Protein AF-A0A7S4UUW6-F1 (afdb_monomer_lite)

pLDDT: mean 86.46, std 12.77, range [42.06, 97.75]

Foldseek 3Di:
DVCVVVCVLAPVVCVPAQWFQALVRDIDGALFLPHLHQDDDLDPVVSVVRNCCQQAPDWTRGNPDPDDGTDHNLVSDDFDDCVNVVPQDPVCRVCVSVSSSVVNSVVRSVRVVVCCVPPSPPSRVVSNVCSCVPPPVD

Structure (mmCIF, N/CA/C/O backbone):
data_AF-A0A7S4UUW6-F1
#
_entry.id   AF-A0A7S4UUW6-F1
#
loop_
_atom_site.group_PDB
_atom_site.id
_atom_site.type_symbol
_atom_site.label_atom_id
_atom_site.label_alt_id
_atom_site.label_comp_id
_atom_site.label_asym_id
_atom_site.label_entity_id
_atom_site.label_seq_id
_atom_site.pdbx_PDB_ins_code
_atom_site.Cartn_x
_atom_site.Cartn_y
_atom_site.Cartn_z
_atom_site.occupancy
_atom_site.B_iso_or_equiv
_atom_site.auth_seq_id
_atom_site.auth_comp_id
_atom_site.auth_asym_id
_atom_site.auth_atom_id
_atom_site.pdbx_PDB_model_num
ATOM 1 N N . ASP A 1 1 ? -21.770 -14.708 -4.777 1.00 43.50 1 ASP A N 1
ATOM 2 C CA . ASP A 1 1 ? -21.166 -14.861 -3.446 1.00 43.50 1 ASP A CA 1
ATOM 3 C C . ASP A 1 1 ? -21.540 -13.622 -2.623 1.00 43.50 1 ASP A C 1
ATOM 5 O O . ASP A 1 1 ? -21.525 -12.526 -3.173 1.00 43.50 1 ASP A O 1
ATOM 9 N N . ARG A 1 2 ? -21.964 -13.771 -1.356 1.00 43.28 2 ARG A N 1
ATOM 10 C CA . ARG A 1 2 ? -22.097 -12.628 -0.415 1.00 43.28 2 ARG A CA 1
ATOM 11 C C . ARG A 1 2 ? -20.719 -12.034 -0.063 1.00 43.28 2 ARG A C 1
ATOM 13 O O . ARG A 1 2 ? -20.645 -11.069 0.690 1.00 43.28 2 ARG A O 1
ATOM 20 N N . SER A 1 3 ? -19.680 -12.601 -0.675 1.00 45.22 3 SER A N 1
ATOM 21 C CA . SER A 1 3 ? -18.267 -12.271 -0.798 1.00 45.22 3 SER A CA 1
ATOM 22 C C . SER A 1 3 ? -17.844 -10.863 -0.493 1.00 45.22 3 SER A C 1
ATOM 24 O O . SER A 1 3 ? -16.739 -10.749 -0.011 1.00 45.22 3 SER A O 1
ATOM 26 N N . ILE A 1 4 ? -18.623 -9.804 -0.749 1.00 42.06 4 ILE A N 1
ATOM 27 C CA . ILE A 1 4 ? -18.209 -8.385 -0.712 1.00 42.06 4 ILE A CA 1
ATOM 28 C C . ILE A 1 4 ? -18.081 -7.740 0.698 1.00 42.06 4 ILE A C 1
ATOM 30 O O . ILE A 1 4 ? -18.047 -6.521 0.871 1.00 42.06 4 ILE A O 1
ATOM 34 N N . ALA A 1 5 ? -17.726 -8.538 1.704 1.00 46.72 5 ALA A N 1
ATOM 35 C CA . ALA A 1 5 ? -16.541 -8.132 2.477 1.00 46.72 5 ALA A CA 1
ATOM 36 C C . ALA A 1 5 ? -15.325 -7.867 1.533 1.00 46.72 5 ALA A C 1
ATOM 38 O O . ALA A 1 5 ? -14.526 -6.968 1.773 1.00 46.72 5 ALA A O 1
ATOM 39 N N . ALA A 1 6 ? -15.288 -8.534 0.375 1.00 49.59 6 ALA A N 1
ATOM 40 C CA . ALA A 1 6 ? -14.426 -8.466 -0.815 1.00 49.59 6 ALA A CA 1
ATOM 41 C C . ALA A 1 6 ? -14.304 -7.122 -1.555 1.00 49.59 6 ALA A C 1
ATOM 43 O O . ALA A 1 6 ? -13.730 -7.078 -2.638 1.00 49.59 6 ALA A O 1
ATOM 44 N N . LYS A 1 7 ? -14.755 -6.002 -0.984 1.00 50.53 7 LYS A N 1
ATOM 45 C CA . LYS A 1 7 ? -14.176 -4.685 -1.328 1.00 50.53 7 LYS A CA 1
ATOM 46 C C . LYS A 1 7 ? -13.712 -3.888 -0.104 1.00 50.53 7 LYS A C 1
ATOM 48 O O . LYS A 1 7 ? -13.050 -2.879 -0.255 1.00 50.53 7 LYS A O 1
ATOM 53 N N . ARG A 1 8 ? -14.004 -4.305 1.126 1.00 60.69 8 ARG A N 1
ATOM 54 C CA . ARG A 1 8 ? -13.907 -3.425 2.304 1.00 60.69 8 ARG A CA 1
ATOM 55 C C . ARG A 1 8 ? -12.538 -3.421 2.963 1.00 60.69 8 ARG A C 1
ATOM 57 O O . ARG A 1 8 ? -12.070 -2.347 3.325 1.00 60.69 8 ARG A O 1
ATOM 64 N N . PHE A 1 9 ? -11.901 -4.585 3.059 1.00 60.75 9 PHE A N 1
ATOM 65 C CA . PHE A 1 9 ? -10.561 -4.699 3.631 1.00 60.75 9 PHE A CA 1
ATOM 66 C C . PHE A 1 9 ? -9.511 -3.961 2.782 1.00 60.75 9 PHE A C 1
ATOM 68 O O . PHE A 1 9 ? -8.842 -3.082 3.322 1.00 60.75 9 PHE A O 1
ATOM 75 N N . PRO A 1 10 ? -9.414 -4.208 1.458 1.00 57.72 10 PRO A N 1
ATOM 76 C CA . PRO A 1 10 ? -8.462 -3.483 0.626 1.00 57.72 10 PRO A CA 1
ATOM 77 C C . PRO A 1 10 ? -8.990 -2.147 0.075 1.00 57.72 10 PRO A C 1
ATOM 79 O O . PRO A 1 10 ? -8.287 -1.152 0.171 1.00 57.72 10 PRO A O 1
ATOM 82 N N . SER A 1 11 ? -10.205 -2.043 -0.486 1.00 61.28 11 SER A N 1
ATOM 83 C CA . SER A 1 11 ? -10.533 -0.888 -1.356 1.00 61.28 11 SER A CA 1
ATOM 84 C C . SER A 1 11 ? -10.760 0.435 -0.618 1.00 61.28 11 SER A C 1
ATOM 86 O O . SER A 1 11 ? -10.491 1.498 -1.169 1.00 61.28 11 SER A O 1
ATOM 88 N N . MET A 1 12 ? -11.298 0.411 0.604 1.00 59.38 12 MET A N 1
ATOM 89 C CA . MET A 1 12 ? -11.487 1.639 1.393 1.00 59.38 12 MET A CA 1
ATOM 90 C C . MET A 1 12 ? -10.191 2.091 2.063 1.00 59.38 12 MET A C 1
ATOM 92 O O . MET A 1 12 ? -10.033 3.275 2.340 1.00 59.38 12 MET A O 1
ATOM 96 N N . ARG A 1 13 ? -9.272 1.160 2.326 1.00 64.88 13 ARG A N 1
ATOM 97 C CA . ARG A 1 13 ? -7.999 1.438 2.999 1.00 64.88 13 ARG A CA 1
ATOM 98 C C . ARG A 1 13 ? -6.858 1.716 2.035 1.00 64.88 13 ARG A C 1
ATOM 100 O O . ARG A 1 13 ? -5.953 2.469 2.384 1.00 64.88 13 ARG A O 1
ATOM 107 N N . ASP A 1 14 ? -6.982 1.240 0.801 1.00 62.25 14 ASP A N 1
ATOM 108 C CA . ASP A 1 14 ? -6.246 1.753 -0.347 1.00 62.25 14 ASP A CA 1
ATOM 109 C C . ASP A 1 14 ? -6.421 3.273 -0.448 1.00 62.25 14 ASP A C 1
ATOM 111 O O . ASP A 1 14 ? -5.439 3.997 -0.400 1.00 62.25 14 ASP A O 1
ATOM 115 N N . ARG A 1 15 ? -7.654 3.797 -0.391 1.00 67.69 15 ARG A N 1
ATOM 116 C CA . ARG A 1 15 ? -7.891 5.256 -0.407 1.00 67.69 15 ARG A CA 1
ATOM 117 C C . ARG A 1 15 ? -7.196 6.037 0.712 1.00 67.69 15 ARG A C 1
ATOM 119 O O . ARG A 1 15 ? -6.943 7.218 0.528 1.00 67.69 15 ARG A O 1
ATOM 126 N N . ILE A 1 16 ? -6.932 5.405 1.855 1.00 71.50 16 ILE A N 1
ATOM 127 C CA . ILE A 1 16 ? -6.305 6.063 3.010 1.00 71.50 16 ILE A CA 1
ATOM 128 C C . ILE A 1 16 ? -4.785 6.019 2.904 1.00 71.50 16 ILE A C 1
ATOM 130 O O . ILE A 1 16 ? -4.120 6.987 3.238 1.00 71.50 16 ILE A O 1
ATOM 134 N N . THR A 1 17 ? -4.230 4.894 2.459 1.00 80.56 17 THR A N 1
ATOM 135 C CA . THR A 1 17 ? -2.781 4.654 2.508 1.00 80.56 17 THR A CA 1
ATOM 136 C C . THR A 1 17 ? -2.092 4.816 1.157 1.00 80.56 17 THR A C 1
ATOM 138 O O . THR A 1 17 ? -0.873 4.927 1.116 1.00 80.56 17 THR A O 1
ATOM 141 N N . ASN A 1 18 ? -2.831 4.862 0.043 1.00 86.44 18 ASN A N 1
ATOM 142 C CA . ASN A 1 18 ? -2.256 4.983 -1.297 1.00 86.44 18 ASN A CA 1
ATOM 143 C C . ASN A 1 18 ? -1.503 6.306 -1.488 1.00 86.44 18 ASN A C 1
ATOM 145 O O . ASN A 1 18 ? -0.387 6.292 -2.003 1.00 86.44 18 ASN A O 1
ATOM 149 N N . ALA A 1 19 ? -2.092 7.414 -1.031 1.00 90.06 19 ALA A N 1
ATOM 150 C CA . ALA A 1 19 ? -1.472 8.733 -0.976 1.00 90.06 19 ALA A CA 1
ATOM 151 C C . ALA A 1 19 ? -1.995 9.487 0.255 1.00 90.06 19 ALA A C 1
ATOM 153 O O . ALA A 1 19 ? -3.195 9.727 0.376 1.00 90.06 19 ALA A O 1
ATOM 154 N N . ILE A 1 20 ? -1.091 9.828 1.171 1.00 91.75 20 ILE A N 1
ATOM 155 C CA . ILE A 1 20 ? -1.382 10.537 2.417 1.00 91.75 20 ILE A CA 1
ATOM 156 C C . ILE A 1 20 ? -0.882 11.971 2.269 1.00 91.75 20 ILE A C 1
ATOM 158 O O . ILE A 1 20 ? 0.323 12.189 2.138 1.00 91.75 20 ILE A O 1
ATOM 162 N N . ASN A 1 21 ? -1.797 12.938 2.313 1.00 92.12 21 ASN A N 1
ATOM 163 C CA . ASN A 1 21 ? -1.451 14.358 2.294 1.00 92.12 21 ASN A CA 1
ATOM 164 C C . ASN A 1 21 ? -0.896 14.778 3.659 1.00 92.12 21 ASN A C 1
ATOM 166 O O . ASN A 1 21 ? -1.513 14.518 4.699 1.00 92.12 21 ASN A O 1
ATOM 170 N N . LEU A 1 22 ? 0.260 15.431 3.653 1.00 92.94 22 LEU A N 1
ATOM 171 C CA . LEU A 1 22 ? 0.949 15.893 4.851 1.00 92.94 22 LEU A CA 1
ATOM 172 C C . LEU A 1 22 ? 0.715 17.386 5.099 1.00 92.94 22 LEU A C 1
ATOM 174 O O . LEU A 1 22 ? 0.373 18.143 4.189 1.00 92.94 22 LEU A O 1
ATOM 178 N N . LYS A 1 23 ? 0.925 17.820 6.345 1.00 92.31 23 LYS A N 1
ATOM 179 C CA . LYS A 1 23 ? 0.793 19.230 6.756 1.00 92.31 23 LYS A CA 1
ATOM 180 C C . LYS A 1 23 ? 1.745 20.178 6.028 1.00 92.31 23 LYS A C 1
ATOM 182 O O . LYS A 1 23 ? 1.422 21.351 5.875 1.00 92.31 23 LYS A O 1
ATOM 187 N N . ASP A 1 24 ? 2.888 19.679 5.567 1.00 90.75 24 ASP A N 1
ATOM 188 C CA . ASP A 1 24 ? 3.872 20.447 4.796 1.00 90.75 24 ASP A CA 1
ATOM 189 C C . ASP A 1 24 ? 3.479 20.641 3.316 1.00 90.75 24 ASP A C 1
ATOM 191 O O . ASP A 1 24 ? 4.231 21.240 2.550 1.00 90.75 24 ASP A O 1
ATOM 195 N N . GLY A 1 25 ? 2.304 20.147 2.907 1.00 87.56 25 GLY A N 1
ATOM 196 C CA . GLY A 1 25 ? 1.810 20.216 1.533 1.00 87.56 25 GLY A CA 1
ATOM 197 C C . GLY A 1 25 ? 2.355 19.115 0.620 1.00 87.56 25 GLY A C 1
ATOM 198 O O . GLY A 1 25 ? 1.917 19.013 -0.527 1.00 87.56 25 GLY A O 1
ATOM 199 N N . SER A 1 26 ? 3.267 18.269 1.106 1.00 90.44 26 SER A N 1
ATOM 200 C CA . SER A 1 26 ? 3.736 17.094 0.376 1.00 90.44 26 SER A CA 1
ATOM 201 C C . SER A 1 26 ? 2.770 15.913 0.517 1.00 90.44 26 SER A C 1
ATOM 203 O O . SER A 1 26 ? 1.818 15.925 1.301 1.00 90.44 26 SER A O 1
ATOM 205 N N . SER A 1 27 ? 2.998 14.865 -0.274 1.00 91.06 27 SER A N 1
ATOM 206 C CA . SER A 1 27 ? 2.255 13.609 -0.184 1.00 91.06 27 SER A CA 1
ATOM 207 C C . SER A 1 27 ? 3.199 12.442 0.048 1.00 91.06 27 SER A C 1
ATOM 209 O O . SER A 1 27 ? 4.270 12.356 -0.551 1.00 91.06 27 SER A O 1
ATOM 211 N N . ARG A 1 28 ? 2.780 11.498 0.887 1.00 93.44 28 ARG A N 1
ATOM 212 C CA . ARG A 1 28 ? 3.470 10.221 1.083 1.00 93.44 28 ARG A CA 1
ATOM 213 C C . ARG A 1 28 ? 2.663 9.091 0.478 1.00 93.44 28 ARG A C 1
ATOM 215 O O . ARG A 1 28 ? 1.534 8.838 0.884 1.00 93.44 28 ARG A O 1
ATOM 222 N N . CYS A 1 29 ? 3.256 8.409 -0.496 1.00 93.69 29 CYS A N 1
ATOM 223 C CA . CYS A 1 29 ? 2.613 7.305 -1.197 1.00 93.69 29 CYS A CA 1
ATOM 224 C C . CYS A 1 29 ? 3.131 5.958 -0.695 1.00 93.69 29 CYS A C 1
ATOM 226 O O . CYS A 1 29 ? 4.338 5.771 -0.534 1.00 93.69 29 CYS A O 1
ATOM 228 N N . ARG A 1 30 ? 2.226 4.997 -0.505 1.00 94.81 30 ARG A N 1
ATOM 229 C CA . ARG A 1 30 ? 2.585 3.622 -0.131 1.00 94.81 30 ARG A CA 1
ATOM 230 C C . ARG A 1 30 ? 3.390 2.938 -1.238 1.00 94.81 30 ARG A C 1
ATOM 232 O O . ARG A 1 30 ? 3.003 3.083 -2.395 1.00 94.81 30 ARG A O 1
ATOM 239 N N . PRO A 1 31 ? 4.413 2.120 -0.931 1.00 95.56 31 PRO A N 1
ATOM 240 C CA . PRO A 1 31 ? 5.105 1.290 -1.920 1.00 95.56 31 PRO A CA 1
ATOM 241 C C . PRO A 1 31 ? 4.159 0.271 -2.576 1.00 95.56 31 PRO A C 1
ATOM 243 O O . PRO A 1 31 ? 3.939 -0.820 -2.056 1.00 95.56 31 PRO A O 1
ATOM 246 N N . ALA A 1 32 ? 3.563 0.637 -3.706 1.00 93.50 32 ALA A N 1
ATOM 247 C CA . ALA A 1 32 ? 2.602 -0.184 -4.429 1.00 93.50 32 ALA A CA 1
ATOM 248 C C . ALA A 1 32 ? 2.646 0.142 -5.925 1.00 93.50 32 ALA A C 1
ATOM 250 O O . ALA A 1 32 ? 2.931 1.269 -6.332 1.00 93.50 32 ALA A O 1
ATOM 251 N N . ALA A 1 33 ? 2.318 -0.846 -6.757 1.00 91.50 33 ALA A N 1
ATOM 252 C CA . ALA A 1 33 ? 2.275 -0.678 -8.209 1.00 91.50 33 ALA A CA 1
ATOM 253 C C . ALA A 1 33 ? 1.291 0.419 -8.661 1.00 91.50 33 ALA A C 1
ATOM 255 O O . ALA A 1 33 ? 1.536 1.098 -9.655 1.00 91.50 33 ALA A O 1
ATOM 256 N N . ILE A 1 34 ? 0.200 0.592 -7.912 1.00 88.50 34 ILE A N 1
ATOM 257 C CA . ILE A 1 34 ? -0.920 1.490 -8.225 1.00 88.50 34 ILE A CA 1
ATOM 258 C C . ILE A 1 34 ? -0.804 2.886 -7.589 1.00 88.50 34 ILE A C 1
ATOM 260 O O . ILE A 1 34 ? -1.686 3.721 -7.781 1.00 88.50 34 ILE A O 1
ATOM 264 N N . SER A 1 35 ? 0.263 3.151 -6.832 1.00 91.00 35 SER A N 1
ATOM 265 C CA . SER A 1 35 ? 0.499 4.439 -6.176 1.00 91.00 35 SER A CA 1
ATOM 266 C C . SER A 1 35 ? 1.534 5.277 -6.929 1.00 91.00 35 SER A C 1
ATOM 268 O O . SER A 1 35 ? 2.339 4.743 -7.698 1.00 91.00 35 SER A O 1
ATOM 270 N N . ALA A 1 36 ? 1.599 6.574 -6.618 1.00 90.00 36 ALA A N 1
ATOM 271 C CA . ALA A 1 36 ? 2.676 7.469 -7.051 1.00 90.00 36 ALA A CA 1
ATOM 272 C C . ALA A 1 36 ? 3.913 7.395 -6.127 1.00 90.00 36 ALA A C 1
ATOM 274 O O . ALA A 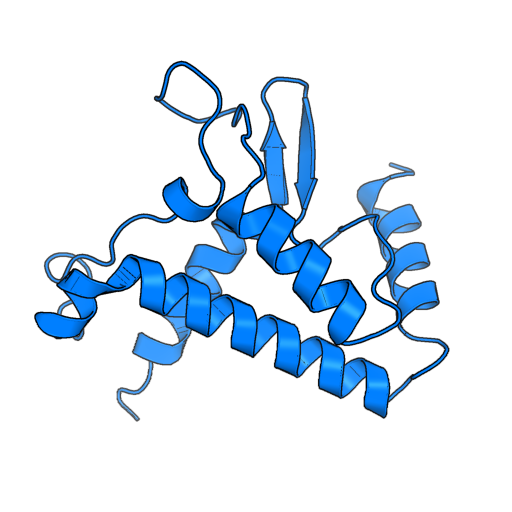1 36 ? 4.542 8.400 -5.816 1.00 90.00 36 ALA A O 1
ATOM 275 N N . TYR A 1 37 ? 4.252 6.206 -5.619 1.00 92.44 37 TYR A N 1
ATOM 276 C CA . TYR A 1 37 ? 5.475 5.995 -4.841 1.00 92.44 37 TYR A CA 1
ATOM 277 C C . TYR A 1 37 ? 6.741 6.229 -5.679 1.00 92.44 37 TYR A C 1
ATOM 279 O O . TYR A 1 37 ? 6.964 5.552 -6.682 1.00 92.44 37 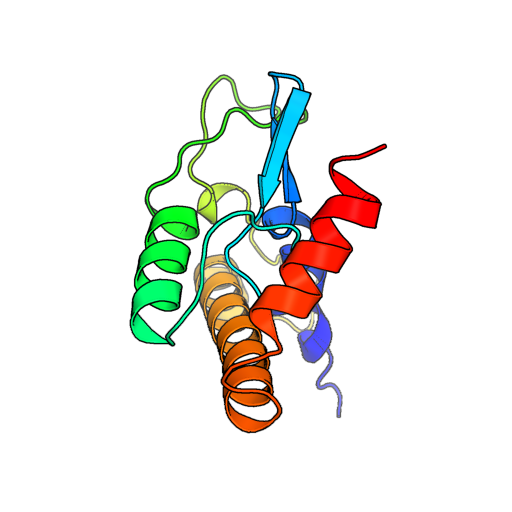TYR A O 1
ATOM 287 N N . GLU A 1 38 ? 7.581 7.159 -5.241 1.00 87.00 38 GLU A N 1
ATOM 288 C CA . GLU A 1 38 ? 8.785 7.594 -5.965 1.00 87.00 38 GLU A CA 1
ATOM 289 C C . GLU A 1 38 ? 9.936 6.583 -5.908 1.00 87.00 38 GLU A C 1
ATOM 291 O O . GLU A 1 38 ? 10.834 6.602 -6.748 1.00 87.00 38 GLU A O 1
ATOM 296 N N . GLY A 1 39 ? 9.927 5.698 -4.908 1.00 87.25 39 GLY A N 1
ATOM 297 C CA . GLY A 1 39 ? 10.999 4.736 -4.703 1.00 87.25 39 GLY A CA 1
ATOM 298 C C . GLY A 1 39 ? 10.991 3.593 -5.716 1.00 87.25 39 GLY A C 1
ATOM 299 O O . GLY A 1 39 ? 9.966 3.227 -6.300 1.00 87.25 39 GLY A O 1
ATOM 300 N N . ALA A 1 40 ? 12.163 2.985 -5.884 1.00 86.38 40 ALA A N 1
ATOM 301 C CA . ALA A 1 40 ? 12.316 1.813 -6.723 1.00 86.38 40 ALA A CA 1
ATOM 302 C C . ALA A 1 40 ? 11.788 0.541 -6.032 1.00 86.38 40 ALA A C 1
ATOM 304 O O . ALA A 1 40 ? 11.986 0.347 -4.834 1.00 86.38 40 ALA A O 1
ATOM 305 N N . MET A 1 41 ? 11.159 -0.351 -6.803 1.00 91.88 41 MET A N 1
ATOM 306 C CA . MET A 1 41 ? 10.680 -1.668 -6.361 1.00 91.88 41 MET A CA 1
ATOM 307 C C . MET A 1 41 ? 11.196 -2.769 -7.308 1.00 91.88 41 MET A C 1
ATOM 309 O O . MET A 1 41 ? 10.392 -3.437 -7.955 1.00 91.88 41 MET A O 1
ATOM 313 N N . PRO A 1 42 ? 12.525 -2.952 -7.439 1.00 89.25 42 PRO A N 1
ATOM 314 C CA . PRO A 1 42 ? 13.104 -3.845 -8.446 1.00 89.25 42 PRO A CA 1
ATOM 315 C C . PRO A 1 42 ? 12.856 -5.332 -8.159 1.00 89.25 42 PRO A C 1
ATOM 317 O O . PRO A 1 42 ? 12.936 -6.157 -9.064 1.00 89.25 42 PRO A O 1
ATOM 320 N N . THR A 1 43 ? 12.577 -5.694 -6.903 1.00 92.50 43 THR A N 1
ATOM 321 C CA . THR A 1 43 ? 12.316 -7.077 -6.486 1.00 92.50 43 THR A CA 1
ATOM 322 C C . THR A 1 43 ? 11.213 -7.136 -5.431 1.00 92.50 43 THR A C 1
ATOM 324 O O . THR A 1 43 ? 10.964 -6.161 -4.720 1.00 92.50 43 THR A O 1
ATOM 327 N N . MET A 1 44 ? 10.593 -8.309 -5.264 1.00 95.12 44 MET A N 1
ATOM 328 C CA . MET A 1 44 ? 9.645 -8.555 -4.167 1.00 95.12 44 MET A CA 1
ATOM 329 C C . MET A 1 44 ? 10.268 -8.309 -2.783 1.00 95.12 44 MET A C 1
ATOM 331 O O . MET A 1 44 ? 9.598 -7.804 -1.889 1.00 95.12 44 MET A O 1
ATOM 335 N N . GLU A 1 45 ? 11.548 -8.636 -2.598 1.00 95.88 45 GLU A N 1
ATOM 336 C CA . GLU A 1 45 ? 12.244 -8.452 -1.319 1.00 95.88 45 GLU A CA 1
ATOM 337 C C . GLU A 1 45 ? 12.433 -6.970 -0.975 1.00 95.88 45 GLU A C 1
ATOM 339 O O . GLU A 1 45 ? 12.066 -6.526 0.115 1.00 95.88 45 GLU A O 1
ATOM 344 N N . THR A 1 46 ? 12.955 -6.190 -1.923 1.00 95.06 46 THR A N 1
ATOM 345 C CA . THR A 1 46 ? 13.166 -4.746 -1.736 1.00 95.06 46 THR A CA 1
ATOM 346 C C . THR A 1 46 ? 11.845 -4.009 -1.538 1.00 95.06 46 THR A C 1
ATOM 348 O O . THR A 1 46 ? 11.742 -3.168 -0.642 1.00 95.06 46 THR A O 1
ATOM 351 N N . TRP A 1 47 ? 10.809 -4.388 -2.292 1.00 96.19 47 TRP A N 1
ATOM 352 C CA . TRP A 1 47 ? 9.450 -3.907 -2.065 1.00 96.19 47 TRP A CA 1
ATOM 353 C C . TRP A 1 47 ? 8.955 -4.233 -0.653 1.00 96.19 47 TRP A C 1
ATOM 355 O O . TRP A 1 47 ? 8.469 -3.339 0.035 1.00 96.19 47 TRP A O 1
ATOM 365 N N . TRP A 1 48 ? 9.097 -5.476 -0.186 1.00 97.50 48 TRP A N 1
ATOM 366 C CA . TRP A 1 48 ? 8.578 -5.882 1.122 1.00 97.50 48 TRP A CA 1
ATOM 367 C C . TRP A 1 48 ? 9.246 -5.133 2.280 1.00 97.50 48 TRP A C 1
ATOM 369 O O . TRP A 1 48 ? 8.586 -4.761 3.255 1.00 97.50 48 TRP A O 1
ATOM 379 N N . ILE A 1 49 ? 10.549 -4.860 2.171 1.00 97.00 49 ILE A N 1
ATOM 380 C CA . ILE A 1 49 ? 11.275 -4.017 3.130 1.00 97.00 49 ILE A CA 1
ATOM 381 C C . ILE A 1 49 ? 10.689 -2.600 3.140 1.00 97.00 49 ILE A C 1
ATOM 383 O O . ILE A 1 49 ? 10.359 -2.086 4.213 1.00 97.00 49 ILE A O 1
ATOM 387 N N . ALA A 1 50 ? 10.513 -1.988 1.965 1.00 96.75 50 ALA A N 1
ATOM 388 C CA . ALA A 1 50 ? 9.938 -0.651 1.844 1.00 96.75 50 ALA A CA 1
ATOM 389 C C . ALA A 1 50 ? 8.497 -0.596 2.375 1.00 96.75 50 ALA A C 1
ATOM 391 O O . ALA A 1 50 ? 8.152 0.309 3.132 1.00 96.75 50 ALA A O 1
ATOM 392 N N . TRP A 1 51 ? 7.670 -1.588 2.043 1.00 97.38 51 TRP A N 1
ATOM 393 C CA . TRP A 1 51 ? 6.273 -1.673 2.462 1.00 97.38 51 TRP A CA 1
ATOM 394 C C . TRP A 1 51 ? 6.142 -1.778 3.985 1.00 97.38 51 TRP A C 1
ATOM 396 O O . TRP A 1 51 ? 5.375 -1.033 4.594 1.00 97.38 51 TRP A O 1
ATOM 406 N N . LYS A 1 52 ? 6.941 -2.638 4.634 1.00 97.75 52 LYS A N 1
ATOM 407 C CA . LYS A 1 52 ? 6.967 -2.745 6.105 1.00 97.75 52 LYS A CA 1
ATOM 408 C C . LYS A 1 52 ? 7.482 -1.478 6.778 1.00 97.75 52 LYS A C 1
ATOM 410 O O . LYS A 1 52 ? 6.983 -1.108 7.841 1.00 97.75 52 LYS A O 1
ATOM 415 N N . LYS A 1 53 ? 8.495 -0.830 6.196 1.00 97.25 53 LYS A N 1
ATOM 416 C CA . LYS A 1 53 ? 8.992 0.455 6.697 1.00 97.25 53 LYS A CA 1
ATOM 417 C C . LYS A 1 53 ? 7.869 1.490 6.669 1.00 97.25 53 LYS A C 1
ATOM 419 O O . LYS A 1 53 ? 7.564 2.062 7.709 1.00 97.25 53 LYS A O 1
ATOM 424 N N . PHE A 1 54 ? 7.209 1.636 5.522 1.00 96.44 54 PHE A N 1
ATOM 425 C CA . PHE A 1 54 ? 6.079 2.541 5.350 1.00 96.44 54 PHE A CA 1
ATOM 426 C C . PHE A 1 54 ? 4.961 2.259 6.362 1.00 96.44 54 PHE A C 1
ATOM 428 O O . PHE A 1 54 ? 4.563 3.152 7.095 1.00 96.44 54 PHE A O 1
ATOM 435 N N . MET A 1 55 ? 4.493 1.012 6.464 1.00 96.06 55 MET A N 1
ATOM 436 C CA . MET A 1 55 ? 3.323 0.687 7.286 1.00 96.06 55 MET A CA 1
ATOM 437 C C . MET A 1 55 ? 3.593 0.752 8.799 1.00 96.06 55 MET A C 1
ATOM 439 O O . MET A 1 55 ? 2.722 1.183 9.552 1.00 96.06 55 MET A O 1
ATOM 443 N N . PHE A 1 56 ? 4.776 0.317 9.250 1.00 96.81 56 PHE A N 1
ATOM 444 C CA . PHE A 1 56 ? 5.045 0.066 10.676 1.00 96.81 56 PHE A CA 1
ATOM 445 C C . PHE A 1 56 ? 6.131 0.943 11.303 1.00 96.81 56 PHE A C 1
ATOM 447 O O . PHE A 1 56 ? 6.344 0.849 12.508 1.00 96.81 56 PHE A O 1
ATOM 454 N N . HIS A 1 57 ? 6.833 1.773 10.526 1.00 96.81 57 HIS A N 1
ATOM 455 C CA . HIS A 1 57 ? 7.929 2.599 11.050 1.00 96.81 57 HIS A CA 1
ATOM 456 C C . HIS A 1 57 ? 7.792 4.088 10.706 1.00 96.81 57 HIS A C 1
ATOM 458 O O . HIS A 1 57 ? 8.327 4.931 11.429 1.00 96.81 57 HIS A O 1
ATOM 464 N N . GLU A 1 58 ? 7.088 4.441 9.629 1.00 95.62 58 GLU A N 1
ATOM 465 C CA . GLU A 1 58 ? 6.902 5.843 9.256 1.00 95.62 58 GLU A CA 1
ATOM 466 C C . GLU A 1 58 ? 5.843 6.528 10.121 1.00 95.62 58 GLU A C 1
ATOM 468 O O . GLU A 1 58 ? 4.722 6.043 10.276 1.00 95.62 58 GLU A O 1
ATOM 473 N N . HIS A 1 59 ? 6.227 7.680 10.668 1.00 95.25 59 HIS A N 1
ATOM 474 C CA . HIS A 1 59 ? 5.364 8.572 11.430 1.00 95.25 59 HIS A CA 1
ATOM 475 C C . HIS A 1 59 ? 5.095 9.813 10.585 1.00 95.25 59 HIS A C 1
ATOM 477 O O . HIS A 1 59 ? 6.039 10.467 10.138 1.00 95.25 59 HIS A O 1
ATOM 483 N N . LEU A 1 60 ? 3.822 10.113 10.344 1.00 93.81 60 LEU A N 1
ATOM 484 C CA . LEU A 1 60 ? 3.398 11.142 9.401 1.00 93.81 60 LEU A CA 1
ATOM 485 C C . LEU A 1 60 ? 2.542 12.202 10.091 1.00 93.81 60 LEU A C 1
ATOM 487 O O . LEU A 1 60 ? 1.603 11.881 10.817 1.00 93.81 60 LEU A O 1
ATOM 491 N N . GLU A 1 61 ? 2.831 13.471 9.810 1.00 93.69 61 GLU A N 1
ATOM 492 C CA . GLU A 1 61 ? 1.968 14.592 10.182 1.00 93.69 61 GLU A CA 1
ATOM 493 C C . GLU A 1 61 ? 0.894 14.794 9.112 1.00 93.69 61 GLU A C 1
ATOM 495 O O . GLU A 1 61 ? 1.075 15.532 8.143 1.00 93.69 61 GLU A O 1
ATOM 500 N N . VAL A 1 62 ? -0.223 14.091 9.268 1.00 91.94 62 VAL A N 1
ATOM 501 C CA . VAL A 1 62 ? -1.314 14.084 8.286 1.00 91.94 62 VAL A CA 1
ATOM 502 C C . VAL A 1 62 ? -2.086 15.406 8.320 1.00 91.94 62 VAL A C 1
ATOM 504 O O . VAL A 1 62 ? -2.424 15.901 9.399 1.00 91.94 62 VAL A O 1
ATOM 507 N N . LEU A 1 63 ? -2.377 15.965 7.140 1.00 87.56 63 LEU A N 1
ATOM 508 C CA . LEU A 1 63 ? -3.010 17.280 6.969 1.00 87.56 63 LEU A CA 1
ATOM 509 C C . LEU A 1 63 ? -4.364 17.392 7.694 1.00 87.56 63 LEU A C 1
ATOM 511 O O . LEU A 1 63 ? -4.572 18.332 8.455 1.00 87.56 63 LEU A O 1
ATOM 515 N N . ASP A 1 64 ? -5.237 16.398 7.515 1.00 81.19 64 ASP A N 1
ATOM 516 C CA . ASP A 1 64 ? -6.614 16.388 8.039 1.00 81.19 64 ASP A CA 1
ATOM 517 C C . ASP A 1 64 ? -6.773 15.570 9.336 1.00 81.19 64 ASP A C 1
ATOM 519 O O . ASP A 1 64 ? -7.878 15.150 9.689 1.00 81.19 64 ASP A O 1
ATOM 523 N N . SER A 1 65 ? -5.677 15.285 10.048 1.00 80.19 65 SER A N 1
ATOM 524 C CA . SER A 1 65 ? -5.760 14.536 11.306 1.00 80.19 65 SER A CA 1
ATOM 525 C C . SER A 1 65 ? -6.188 15.431 12.466 1.00 80.19 65 SER A C 1
ATOM 527 O O . SER A 1 65 ? -5.624 16.504 12.689 1.00 80.19 65 SER A O 1
ATOM 529 N N . SER A 1 66 ? -7.157 14.951 13.249 1.00 74.00 66 SER A N 1
ATOM 530 C CA . SER A 1 66 ? -7.542 15.548 14.532 1.00 74.00 66 SER A CA 1
ATOM 531 C C . SER A 1 66 ? -6.507 15.312 15.636 1.00 74.00 66 SER A C 1
ATOM 533 O O . SER A 1 66 ? -6.614 15.905 16.707 1.00 74.00 66 SER A O 1
ATOM 535 N N . GLU A 1 67 ? -5.532 14.429 15.412 1.00 76.25 67 GLU A N 1
ATOM 536 C CA . GLU A 1 67 ? -4.468 14.150 16.372 1.00 76.25 67 GLU A CA 1
ATOM 537 C C . GLU A 1 67 ? -3.381 15.234 16.322 1.00 76.25 67 GLU A C 1
ATOM 539 O O . GLU A 1 67 ? -2.919 15.670 15.262 1.00 76.25 67 GLU A O 1
ATOM 544 N N . THR A 1 68 ? -2.941 15.677 17.499 1.00 74.94 68 THR A N 1
ATOM 545 C CA . THR A 1 68 ? -1.786 16.565 17.642 1.00 74.94 68 THR A CA 1
ATOM 546 C C . THR A 1 68 ? -0.494 15.758 17.565 1.00 74.94 68 THR A C 1
ATOM 548 O O . THR A 1 68 ? -0.041 15.221 18.573 1.00 74.94 68 THR A O 1
ATOM 551 N N . GLY A 1 69 ? 0.108 15.707 16.377 1.00 84.06 69 GLY A N 1
ATOM 552 C CA . GLY A 1 69 ? 1.463 15.195 16.157 1.00 84.06 69 GLY A CA 1
ATOM 553 C C . GLY A 1 69 ? 1.556 14.131 15.058 1.00 84.06 69 GLY A C 1
ATOM 554 O O . GLY A 1 69 ? 0.560 13.852 14.389 1.00 84.06 69 GLY A O 1
ATOM 555 N N . PRO A 1 70 ? 2.756 13.566 14.840 1.00 90.38 70 PRO A N 1
ATOM 556 C CA . PRO A 1 70 ? 2.966 12.483 13.889 1.00 90.38 70 PRO A CA 1
ATOM 557 C C . PRO A 1 70 ? 2.303 11.180 14.353 1.00 90.38 70 PRO A C 1
ATOM 559 O O . PRO A 1 70 ? 2.541 10.733 15.477 1.00 90.38 70 PRO A O 1
ATOM 562 N N . SER A 1 71 ? 1.559 10.522 13.464 1.00 91.38 71 SER A N 1
ATOM 563 C CA . SER A 1 71 ? 0.941 9.215 13.728 1.00 91.38 71 SER A CA 1
ATOM 564 C C . SER A 1 71 ? 1.580 8.139 12.855 1.00 91.38 71 SER A C 1
ATOM 566 O O . SER A 1 71 ? 1.936 8.381 11.699 1.00 91.38 71 SER A O 1
ATOM 568 N N . LEU A 1 72 ? 1.735 6.936 13.407 1.00 94.00 72 LEU A N 1
ATOM 569 C CA . LEU A 1 72 ? 2.228 5.786 12.654 1.00 94.00 72 LEU A CA 1
ATOM 570 C C . LEU A 1 72 ? 1.232 5.419 11.545 1.00 94.00 72 LEU A C 1
ATOM 572 O O . LEU A 1 72 ? 0.024 5.404 11.788 1.00 94.00 72 LEU A O 1
ATOM 576 N N . VAL A 1 73 ? 1.714 5.089 10.344 1.00 93.56 73 VAL A N 1
ATOM 577 C CA . VAL A 1 73 ? 0.836 4.849 9.180 1.00 93.56 73 VAL A CA 1
ATOM 578 C C . VAL A 1 73 ? -0.232 3.786 9.448 1.00 93.56 73 VAL A C 1
ATOM 580 O O . VAL A 1 73 ? -1.397 3.997 9.110 1.00 93.56 73 VAL A O 1
ATOM 583 N N . CYS A 1 74 ? 0.109 2.664 10.088 1.00 92.69 74 CYS A N 1
ATOM 584 C CA . CYS A 1 74 ? -0.882 1.631 10.395 1.00 92.69 74 CYS A CA 1
ATOM 585 C C 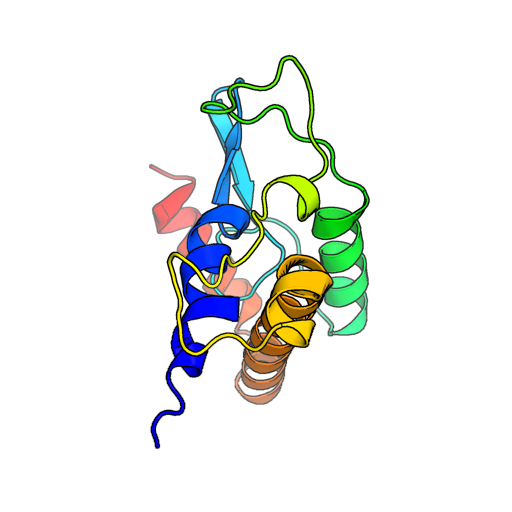. CYS A 1 74 ? -1.995 2.107 11.342 1.00 92.69 74 CYS A C 1
ATOM 587 O O . CYS A 1 74 ? -3.101 1.575 11.277 1.00 92.69 74 CYS A O 1
ATOM 589 N N . ASN A 1 75 ? -1.742 3.127 12.169 1.00 91.00 75 ASN A N 1
ATOM 590 C CA . ASN A 1 75 ? -2.739 3.695 13.081 1.00 91.00 75 ASN A CA 1
ATOM 591 C C . ASN A 1 75 ? -3.743 4.601 12.354 1.00 91.00 75 ASN A C 1
ATOM 593 O O . ASN A 1 75 ? -4.814 4.879 12.886 1.00 91.00 75 ASN A O 1
ATOM 597 N N . LEU A 1 76 ? -3.452 5.005 11.112 1.00 89.38 76 LEU A N 1
ATOM 598 C CA . LEU A 1 76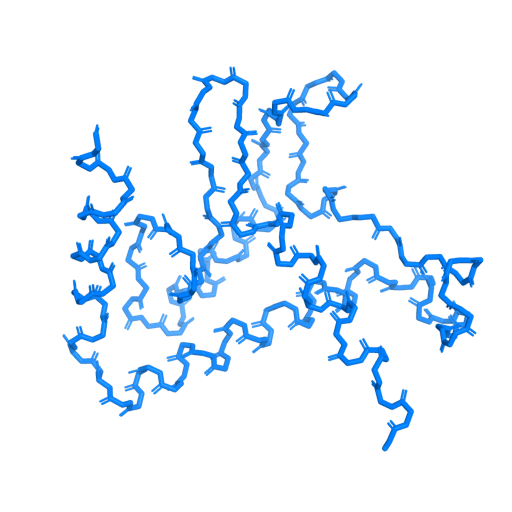 ? -4.405 5.723 10.256 1.00 89.38 76 LEU A CA 1
ATOM 599 C C . LEU A 1 76 ? -5.560 4.814 9.793 1.00 89.38 76 LEU A C 1
ATOM 601 O O . LEU A 1 76 ? -6.594 5.283 9.308 1.00 89.38 76 LEU A O 1
ATOM 605 N N . LEU A 1 77 ? -5.403 3.494 9.925 1.00 89.19 77 LEU A N 1
ATOM 606 C CA . LEU A 1 77 ? -6.442 2.522 9.622 1.00 89.19 77 LEU A CA 1
ATOM 607 C C . LEU A 1 77 ? -7.413 2.413 10.796 1.00 89.19 77 LEU A C 1
ATOM 609 O O . LEU A 1 77 ? -7.055 2.011 11.896 1.00 89.19 77 LEU A O 1
ATOM 613 N N . SER A 1 78 ? -8.685 2.700 10.541 1.00 87.62 78 SER A N 1
ATOM 614 C CA . SER A 1 78 ? -9.717 2.538 11.567 1.00 87.62 78 SER A CA 1
ATOM 615 C C . SER A 1 78 ? -10.183 1.072 11.679 1.00 87.62 78 SER A C 1
ATOM 617 O O . SER A 1 78 ? -10.131 0.316 10.697 1.00 87.62 78 SER A O 1
ATOM 619 N N . PRO A 1 79 ? -10.733 0.663 12.828 1.00 88.94 79 PRO A N 1
ATOM 620 C CA . PRO A 1 79 ? -11.432 -0.612 12.948 1.00 88.94 79 PRO A CA 1
ATOM 621 C C . PRO A 1 79 ? -12.629 -0.713 11.988 1.00 88.94 79 PRO A C 1
ATOM 623 O O . PRO A 1 79 ? -13.245 0.296 11.617 1.00 88.94 79 PRO A O 1
ATOM 626 N N . LEU A 1 80 ? -12.967 -1.932 11.569 1.00 87.19 80 LEU A N 1
ATOM 627 C CA . LEU A 1 80 ? -14.204 -2.210 10.836 1.00 87.19 80 LEU A CA 1
ATOM 628 C C . LEU A 1 80 ? -15.294 -2.601 11.826 1.00 87.19 80 LEU A C 1
ATOM 630 O O . LEU A 1 80 ? -15.360 -3.742 12.260 1.00 87.19 80 LEU A O 1
ATOM 634 N N . LEU A 1 81 ? -16.161 -1.642 12.145 1.00 87.50 81 LEU A N 1
ATOM 635 C CA . LEU A 1 81 ? -17.216 -1.858 13.127 1.00 87.50 81 LEU A CA 1
ATOM 636 C C . LEU A 1 81 ? -18.396 -2.641 12.542 1.00 87.50 81 LEU A C 1
ATOM 638 O O . LEU A 1 81 ? -18.909 -2.284 11.473 1.00 87.50 81 LEU A O 1
ATOM 642 N N . ARG A 1 82 ? -18.907 -3.632 13.274 1.00 88.81 82 ARG A N 1
ATOM 643 C CA . ARG A 1 82 ? -20.107 -4.413 12.918 1.00 88.81 82 ARG A CA 1
ATOM 644 C C . ARG A 1 82 ? -21.358 -3.557 12.833 1.00 88.81 82 ARG A C 1
ATOM 646 O O . ARG A 1 82 ? -22.207 -3.798 11.978 1.00 88.81 82 ARG A O 1
ATOM 653 N N . SER A 1 83 ? -21.432 -2.510 13.655 1.00 88.00 83 SER A N 1
ATOM 654 C CA . SER A 1 83 ? -22.500 -1.503 13.602 1.00 88.00 83 SER A CA 1
ATOM 655 C C . SER A 1 83 ? -22.632 -0.868 12.214 1.00 88.00 83 SER A C 1
ATOM 657 O O . SER A 1 83 ? -23.736 -0.570 11.766 1.00 88.00 83 SER A O 1
ATOM 659 N N . LYS A 1 84 ? -21.508 -0.709 11.504 1.00 83.06 84 LYS A N 1
ATOM 660 C CA . LYS A 1 84 ? -21.451 -0.201 10.130 1.00 83.06 84 LYS A CA 1
ATOM 661 C C . LYS A 1 84 ? -21.449 -1.325 9.092 1.00 83.06 84 LYS A C 1
ATOM 663 O O . LYS A 1 84 ? -21.912 -1.134 7.966 1.00 83.06 84 LYS A O 1
ATOM 668 N N . TYR A 1 85 ? -20.925 -2.493 9.452 1.00 83.31 85 TYR A N 1
ATOM 669 C CA . TYR A 1 85 ? -20.734 -3.631 8.562 1.00 83.31 85 TYR A CA 1
ATOM 670 C C . TYR A 1 85 ? -21.250 -4.933 9.198 1.00 83.31 85 TYR A C 1
ATOM 672 O O . TYR A 1 85 ? -20.450 -5.742 9.657 1.00 83.31 85 TYR A O 1
ATOM 680 N N . PRO A 1 86 ? -22.569 -5.205 9.153 1.00 82.75 86 PRO A N 1
ATOM 681 C CA . PRO A 1 86 ? -23.170 -6.338 9.871 1.00 82.75 86 PRO A CA 1
ATOM 682 C C . PRO A 1 86 ? -22.679 -7.735 9.456 1.00 82.75 86 PRO A C 1
ATOM 684 O O . PRO A 1 86 ? -22.937 -8.703 10.160 1.00 82.75 86 PRO A O 1
ATOM 687 N N . ALA A 1 87 ? -22.008 -7.846 8.303 1.00 84.31 87 ALA A N 1
ATOM 688 C CA . ALA A 1 87 ? -21.418 -9.090 7.808 1.00 84.31 87 ALA A CA 1
ATOM 689 C C . ALA A 1 87 ? -20.051 -9.420 8.435 1.00 84.31 87 ALA A C 1
ATOM 691 O O . ALA A 1 87 ? -19.574 -10.530 8.245 1.00 84.31 87 ALA A O 1
ATOM 692 N N . VAL A 1 88 ? -19.427 -8.462 9.128 1.00 84.75 88 VAL A N 1
ATOM 693 C CA . VAL A 1 88 ? -18.185 -8.678 9.878 1.00 84.75 88 VAL A CA 1
ATOM 694 C C . VAL A 1 88 ? -18.520 -9.537 11.102 1.00 84.75 88 VAL A C 1
ATOM 696 O O . VAL A 1 88 ? -19.492 -9.272 11.820 1.00 84.75 88 VAL A O 1
ATOM 699 N N . THR A 1 89 ? -17.759 -10.604 11.304 1.00 89.31 89 THR A N 1
ATOM 700 C CA . THR A 1 89 ? -17.844 -11.451 12.503 1.00 89.31 89 THR A CA 1
ATOM 701 C C . THR A 1 89 ? -17.273 -10.725 13.723 1.00 89.31 89 THR A C 1
ATOM 703 O O . THR A 1 89 ? -16.640 -9.679 13.590 1.00 89.31 89 THR A O 1
ATOM 706 N N . ILE A 1 90 ? -17.536 -11.227 14.931 1.00 91.69 90 ILE A N 1
ATOM 707 C CA . ILE A 1 90 ? -17.011 -10.601 16.159 1.00 91.69 90 ILE A CA 1
ATOM 708 C C . ILE A 1 90 ? -15.482 -10.654 16.132 1.00 91.69 90 ILE A C 1
ATOM 710 O O . ILE A 1 90 ? -14.813 -9.651 16.357 1.00 91.69 90 ILE A O 1
ATOM 714 N N . GLU A 1 91 ? -14.950 -11.800 15.728 1.00 91.06 91 GLU A N 1
ATOM 715 C CA . GLU A 1 91 ? -13.527 -12.059 15.598 1.00 91.06 91 GLU A CA 1
ATOM 716 C C . GLU A 1 91 ? -12.900 -11.126 14.552 1.00 91.06 91 GLU A C 1
ATOM 718 O O . GLU A 1 91 ? -11.893 -10.474 14.816 1.00 91.06 91 GLU A O 1
ATOM 723 N N . GLU A 1 92 ? -13.513 -10.985 13.372 1.00 88.31 92 GLU A N 1
ATOM 724 C CA . GLU A 1 92 ? -13.014 -10.064 12.343 1.00 88.31 92 GLU A CA 1
ATOM 725 C C . GLU A 1 92 ? -13.065 -8.595 12.775 1.00 88.31 92 GLU A C 1
ATOM 727 O O . GLU A 1 92 ? -12.217 -7.828 12.328 1.00 88.31 92 GLU A O 1
ATOM 732 N N . GLU A 1 93 ? -14.032 -8.177 13.598 1.00 90.69 93 GLU A N 1
ATOM 733 C CA . GLU A 1 93 ? -14.086 -6.816 14.148 1.00 90.69 93 GLU A CA 1
ATOM 734 C C . GLU A 1 93 ? -12.903 -6.569 15.094 1.00 90.69 93 GLU A C 1
ATOM 736 O O . GLU A 1 93 ? -12.190 -5.570 14.927 1.00 90.69 93 GLU A O 1
ATOM 741 N N . GLU A 1 94 ? -12.641 -7.514 16.003 1.00 92.94 94 GLU A N 1
ATOM 742 C CA . GLU A 1 94 ? -11.543 -7.474 16.980 1.00 92.94 94 GLU A CA 1
ATOM 743 C C . GLU A 1 94 ? -10.167 -7.371 16.312 1.00 92.94 94 GLU A C 1
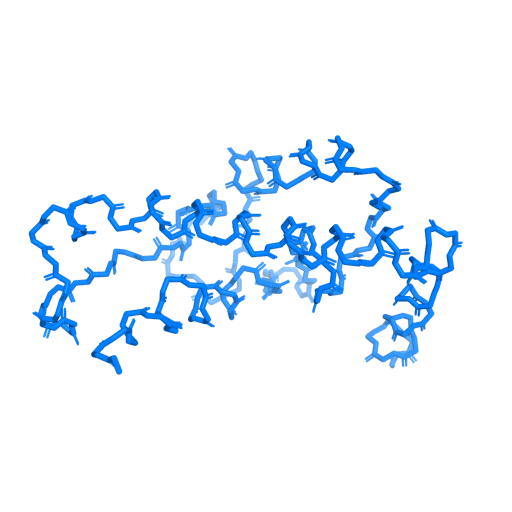ATOM 745 O O . GLU A 1 94 ? -9.332 -6.562 16.723 1.00 92.94 94 GLU A O 1
ATOM 750 N N . ILE A 1 95 ? -9.936 -8.137 15.242 1.00 92.81 95 ILE A N 1
ATOM 751 C CA . ILE A 1 95 ? -8.668 -8.129 14.492 1.00 92.81 95 ILE A CA 1
ATOM 752 C C . ILE A 1 95 ? -8.767 -7.379 13.156 1.00 92.81 95 ILE A C 1
ATOM 754 O O . ILE A 1 95 ? -7.962 -7.591 12.244 1.00 92.81 95 ILE A O 1
ATOM 758 N N . SER A 1 96 ? -9.733 -6.469 13.018 1.00 90.38 96 SER A N 1
ATOM 759 C CA . SER A 1 96 ? -10.019 -5.828 11.729 1.00 90.38 96 SER A CA 1
ATOM 760 C C . SER A 1 96 ? -8.837 -5.030 11.188 1.00 90.38 96 SER A C 1
ATOM 762 O O . SER A 1 96 ? -8.575 -5.065 9.989 1.00 90.38 96 SER A O 1
ATOM 764 N N . VAL A 1 97 ? -8.099 -4.301 12.025 1.00 91.56 97 VAL A N 1
ATOM 765 C CA . VAL A 1 97 ? -6.925 -3.518 11.591 1.00 91.56 97 VAL A CA 1
ATOM 766 C C . VAL A 1 97 ? -5.797 -4.408 11.049 1.00 91.56 97 VAL A C 1
ATOM 768 O O . VAL A 1 97 ? -5.430 -4.219 9.886 1.00 91.56 97 VAL A O 1
ATOM 771 N N . PRO A 1 98 ? -5.268 -5.402 11.788 1.00 93.62 98 PRO A N 1
ATOM 772 C CA . PRO A 1 98 ? -4.234 -6.282 11.243 1.00 93.62 98 PRO A CA 1
ATOM 773 C C . PRO A 1 98 ? -4.713 -7.078 10.021 1.00 93.62 98 PRO A C 1
ATOM 775 O O . PRO A 1 98 ? -3.938 -7.260 9.081 1.00 93.62 98 PRO A O 1
ATOM 778 N N . LEU A 1 99 ? -5.988 -7.478 9.964 1.00 90.94 99 LEU A N 1
ATOM 779 C CA . LEU A 1 99 ? -6.550 -8.134 8.781 1.00 90.94 99 LEU A CA 1
ATOM 780 C C . LEU A 1 99 ? -6.566 -7.200 7.558 1.00 90.94 99 LEU A C 1
ATOM 782 O O . LEU A 1 99 ? -6.196 -7.613 6.461 1.00 90.94 99 LEU A O 1
ATOM 786 N N . GLN A 1 100 ? -6.915 -5.922 7.741 1.00 90.31 100 GLN A N 1
ATOM 787 C CA . GLN A 1 100 ? -6.834 -4.907 6.681 1.00 90.31 100 GLN A CA 1
ATOM 788 C C . GLN A 1 100 ? -5.401 -4.750 6.163 1.00 90.31 100 GLN A C 1
ATOM 790 O O . GLN A 1 100 ? -5.186 -4.777 4.952 1.00 90.31 100 GLN A O 1
ATOM 795 N N . ILE A 1 101 ? -4.425 -4.641 7.065 1.00 93.38 101 ILE A N 1
ATOM 796 C CA . ILE A 1 101 ? -2.998 -4.532 6.729 1.00 93.38 101 ILE A CA 1
ATOM 797 C C . ILE A 1 101 ? -2.537 -5.746 5.913 1.00 93.38 101 ILE A C 1
ATOM 799 O O . ILE A 1 101 ? -1.903 -5.583 4.870 1.00 93.38 101 ILE A O 1
ATOM 803 N N . LEU A 1 102 ? -2.897 -6.956 6.347 1.00 93.50 102 LEU A N 1
ATOM 804 C CA . LEU A 1 102 ? -2.549 -8.193 5.651 1.00 93.50 102 LEU A CA 1
ATOM 805 C C . LEU A 1 102 ? -3.174 -8.255 4.250 1.00 93.50 102 LEU A C 1
ATOM 807 O O . LEU A 1 102 ? -2.475 -8.535 3.277 1.00 93.50 102 LEU A O 1
ATOM 811 N N . CYS A 1 103 ? -4.469 -7.954 4.124 1.00 91.69 103 CYS A N 1
ATOM 812 C CA . CYS A 1 103 ? -5.148 -7.933 2.829 1.00 91.69 103 CYS A CA 1
ATOM 813 C C . CYS A 1 103 ? -4.535 -6.907 1.866 1.00 91.69 103 CYS A C 1
ATOM 815 O O . CYS A 1 103 ? -4.417 -7.189 0.674 1.00 91.69 103 CYS A O 1
ATOM 817 N N . LEU A 1 104 ? -4.137 -5.734 2.368 1.00 92.19 104 LEU A N 1
ATOM 818 C CA . LEU A 1 104 ? -3.449 -4.713 1.578 1.00 92.19 104 LEU A CA 1
ATOM 819 C C . LEU A 1 104 ? -2.085 -5.208 1.086 1.00 92.19 104 LEU A C 1
ATOM 821 O O . LEU A 1 104 ? -1.808 -5.101 -0.105 1.00 92.19 104 LEU A O 1
ATOM 825 N N . ALA A 1 105 ? -1.273 -5.799 1.968 1.00 94.56 105 ALA A N 1
ATOM 826 C CA . ALA A 1 105 ? 0.029 -6.355 1.602 1.00 94.56 105 ALA A CA 1
ATOM 827 C C . ALA A 1 105 ? -0.095 -7.442 0.524 1.00 94.56 105 ALA A C 1
ATOM 829 O O . ALA A 1 105 ? 0.654 -7.437 -0.450 1.00 94.56 105 ALA A O 1
ATOM 830 N N . ILE A 1 106 ? -1.060 -8.355 0.679 1.00 94.75 106 ILE A N 1
ATOM 831 C CA . ILE A 1 106 ? -1.311 -9.432 -0.288 1.00 94.75 106 ILE A CA 1
ATOM 832 C C . ILE A 1 106 ? -1.729 -8.854 -1.642 1.00 94.75 106 ILE A C 1
ATOM 834 O O . ILE A 1 106 ? -1.232 -9.297 -2.675 1.00 94.75 106 ILE A O 1
ATOM 838 N N . LEU A 1 107 ? -2.619 -7.861 -1.657 1.00 92.06 107 LEU A N 1
ATOM 839 C CA . LEU A 1 107 ? -3.066 -7.242 -2.902 1.00 92.06 107 LEU A CA 1
ATOM 840 C C . LEU A 1 107 ? -1.913 -6.540 -3.635 1.00 92.06 107 LEU A C 1
ATOM 842 O O . LEU A 1 107 ? -1.734 -6.748 -4.835 1.00 92.06 107 LEU A O 1
ATOM 846 N N . ASP A 1 108 ? -1.113 -5.757 -2.912 1.00 94.31 108 ASP A N 1
ATOM 847 C CA . ASP A 1 108 ? 0.054 -5.067 -3.470 1.00 94.31 108 ASP A CA 1
ATOM 848 C C . ASP A 1 108 ? 1.081 -6.077 -4.021 1.00 94.31 108 ASP A C 1
ATOM 850 O O . ASP A 1 108 ? 1.590 -5.902 -5.132 1.00 94.31 108 ASP A O 1
ATOM 854 N N . ALA A 1 109 ? 1.318 -7.177 -3.294 1.00 96.00 109 ALA A N 1
ATOM 855 C CA . ALA A 1 109 ? 2.180 -8.275 -3.732 1.00 96.00 109 ALA A CA 1
ATOM 856 C C . ALA A 1 109 ? 1.681 -8.931 -5.026 1.00 96.00 109 ALA A C 1
ATOM 858 O O . ALA A 1 109 ? 2.481 -9.202 -5.919 1.00 96.00 109 ALA A O 1
ATOM 859 N N . ILE A 1 110 ? 0.371 -9.177 -5.146 1.00 95.00 110 ILE A N 1
ATOM 860 C CA . ILE A 1 110 ? -0.231 -9.767 -6.351 1.00 95.00 110 ILE A CA 1
ATOM 861 C C . ILE A 1 110 ? -0.000 -8.858 -7.560 1.00 95.00 110 ILE A C 1
ATOM 863 O O . ILE A 1 110 ? 0.413 -9.343 -8.614 1.00 95.00 110 ILE A O 1
ATOM 867 N N . PHE A 1 111 ? -0.218 -7.547 -7.424 1.00 93.81 111 PHE A N 1
ATOM 868 C CA . PHE A 1 111 ? 0.020 -6.616 -8.529 1.00 93.81 111 PHE A CA 1
ATOM 869 C C . PHE A 1 111 ? 1.486 -6.582 -8.950 1.00 93.81 111 PHE A C 1
ATOM 871 O O . PHE A 1 111 ? 1.779 -6.642 -10.144 1.00 93.81 111 PHE A O 1
ATOM 878 N N . LEU A 1 112 ? 2.409 -6.536 -7.991 1.00 94.81 112 LEU A N 1
ATOM 879 C CA . LEU A 1 112 ? 3.837 -6.565 -8.298 1.00 94.81 112 LEU A CA 1
ATOM 880 C C . LEU A 1 112 ? 4.256 -7.877 -8.948 1.00 94.81 112 LEU A C 1
ATOM 882 O O . LEU A 1 112 ? 4.982 -7.854 -9.935 1.00 94.81 112 LEU A O 1
ATOM 886 N N . PHE A 1 113 ? 3.752 -9.010 -8.466 1.00 95.88 113 PHE A N 1
ATOM 887 C CA . PHE A 1 113 ? 4.016 -10.310 -9.073 1.00 95.88 113 PHE A CA 1
ATOM 888 C C . PHE A 1 113 ? 3.558 -10.367 -10.538 1.00 95.88 113 PHE A C 1
ATOM 890 O O . PHE A 1 113 ? 4.308 -10.825 -11.405 1.00 95.88 113 PHE A O 1
ATOM 897 N N . ILE A 1 114 ? 2.358 -9.853 -10.837 1.00 95.44 114 ILE A N 1
ATOM 898 C CA . ILE A 1 114 ? 1.850 -9.756 -12.213 1.00 95.44 114 ILE A CA 1
ATOM 899 C C . ILE A 1 114 ? 2.794 -8.905 -13.072 1.00 95.44 114 ILE A C 1
ATOM 901 O O . ILE A 1 114 ? 3.144 -9.317 -14.176 1.00 95.44 114 ILE A O 1
ATOM 905 N N . LEU A 1 115 ? 3.247 -7.752 -12.574 1.00 94.94 115 LEU A N 1
ATOM 906 C CA . LEU A 1 115 ? 4.126 -6.843 -13.317 1.00 94.94 115 LEU A CA 1
ATOM 907 C C . LEU A 1 115 ? 5.539 -7.400 -13.516 1.00 94.94 115 LEU A C 1
ATOM 909 O O . LEU A 1 115 ? 6.081 -7.295 -14.617 1.00 94.94 115 LEU A O 1
ATOM 913 N N . PHE A 1 116 ? 6.107 -8.058 -12.504 1.00 93.81 116 PHE A N 1
ATOM 914 C CA . PHE A 1 116 ? 7.376 -8.775 -12.636 1.00 93.81 116 PHE A CA 1
ATOM 915 C C . PHE A 1 116 ? 7.289 -9.906 -13.661 1.00 93.81 116 PHE A C 1
ATOM 917 O O . PHE A 1 116 ? 8.266 -10.175 -14.351 1.00 93.81 116 PHE A O 1
ATOM 924 N N . THR A 1 117 ? 6.123 -10.536 -13.800 1.00 94.06 117 THR A N 1
ATOM 925 C CA . THR A 1 117 ? 5.904 -11.588 -14.799 1.00 94.06 117 THR A CA 1
ATOM 926 C C . THR A 1 117 ? 5.696 -11.006 -16.201 1.00 94.06 117 THR A C 1
ATOM 928 O O . THR A 1 117 ? 6.261 -11.510 -17.167 1.00 94.06 117 THR A O 1
ATOM 931 N N . ALA A 1 118 ? 4.893 -9.948 -16.330 1.00 94.44 118 ALA A N 1
ATOM 932 C CA . ALA A 1 118 ? 4.486 -9.393 -17.622 1.00 94.44 118 ALA A CA 1
ATOM 933 C C . ALA A 1 118 ? 5.526 -8.454 -18.257 1.00 94.44 118 ALA A C 1
ATOM 935 O O . ALA A 1 118 ? 5.581 -8.341 -19.480 1.00 94.44 118 ALA A O 1
ATOM 936 N N . GLY A 1 119 ? 6.336 -7.765 -17.453 1.00 92.75 119 GLY A N 1
ATOM 937 C CA . GLY A 1 119 ? 7.283 -6.762 -17.939 1.00 92.75 119 GLY A CA 1
ATOM 938 C C . GLY A 1 119 ? 8.488 -6.586 -17.022 1.00 92.75 119 GLY A C 1
ATOM 939 O O . GLY A 1 119 ? 8.727 -5.456 -16.605 1.00 92.75 119 GLY A O 1
ATOM 940 N N . PRO A 1 120 ? 9.250 -7.654 -16.710 1.00 89.69 120 PRO A N 1
ATOM 941 C CA . PRO A 1 120 ? 10.265 -7.696 -15.646 1.00 89.69 120 PRO A CA 1
ATOM 942 C C . PRO A 1 120 ? 11.274 -6.543 -15.661 1.00 89.69 120 PRO A C 1
ATOM 944 O O . PRO A 1 120 ? 11.762 -6.150 -14.607 1.00 89.69 120 PRO A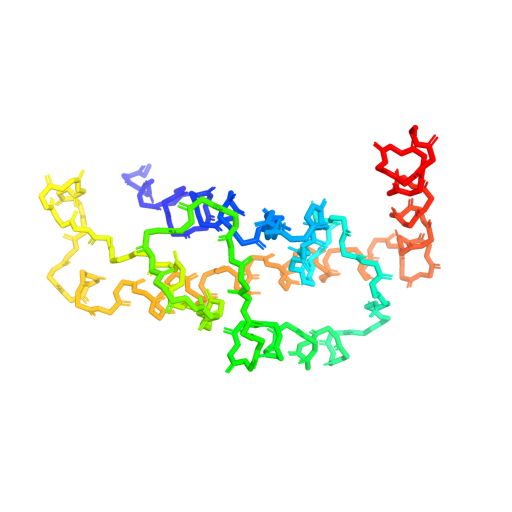 O 1
ATOM 947 N N . THR A 1 121 ? 11.579 -6.000 -16.839 1.00 90.25 121 THR A N 1
ATOM 948 C CA . THR A 1 121 ? 12.557 -4.922 -17.029 1.00 90.25 121 THR A CA 1
ATOM 949 C C . THR A 1 121 ? 11.938 -3.583 -17.423 1.00 90.25 121 THR A C 1
ATOM 951 O O . THR A 1 121 ? 12.653 -2.593 -17.470 1.00 90.25 121 THR A O 1
ATOM 954 N N . THR A 1 122 ? 10.640 -3.526 -17.730 1.00 93.12 122 THR A N 1
ATOM 955 C CA . THR A 1 122 ? 10.013 -2.355 -18.370 1.00 93.12 122 THR A CA 1
ATOM 956 C C . THR A 1 122 ? 8.904 -1.722 -17.541 1.00 93.12 122 THR A C 1
ATOM 958 O O . THR A 1 122 ? 8.679 -0.516 -17.645 1.00 93.12 122 THR A O 1
ATOM 961 N N . TRP A 1 123 ? 8.202 -2.496 -16.706 1.00 93.44 123 TRP A N 1
ATOM 962 C CA . TRP A 1 123 ? 7.011 -2.007 -16.003 1.00 93.44 123 TRP A CA 1
ATOM 963 C C . TRP A 1 123 ? 7.319 -0.811 -15.092 1.00 93.44 123 TRP A C 1
ATOM 965 O O . TRP A 1 123 ? 6.517 0.119 -14.982 1.00 93.44 123 TRP A O 1
ATOM 975 N N . GLN A 1 124 ? 8.487 -0.829 -14.449 1.00 92.06 124 GLN A N 1
ATOM 976 C CA . GLN A 1 124 ? 8.864 0.169 -13.461 1.00 92.06 124 GLN A CA 1
ATOM 977 C C . GLN A 1 124 ? 9.204 1.510 -14.121 1.00 92.06 124 GLN A C 1
ATOM 979 O O . GLN A 1 124 ? 8.759 2.551 -13.638 1.00 92.06 124 GLN A O 1
ATOM 984 N N . ASP A 1 125 ? 9.894 1.483 -15.262 1.00 92.00 125 ASP A N 1
ATOM 985 C CA . ASP A 1 125 ? 10.211 2.681 -16.046 1.00 92.00 125 ASP A CA 1
ATOM 986 C C . ASP A 1 125 ? 8.942 3.336 -16.594 1.00 92.00 125 ASP A C 1
ATOM 988 O O . ASP A 1 125 ? 8.758 4.550 -16.473 1.00 92.00 125 ASP A O 1
ATOM 992 N N . VAL A 1 126 ? 8.015 2.529 -17.124 1.00 92.19 126 VAL A N 1
ATOM 993 C CA . VAL A 1 126 ? 6.707 3.014 -17.590 1.00 92.19 126 VAL A CA 1
ATOM 994 C C . VAL A 1 126 ? 5.936 3.663 -16.443 1.00 92.19 126 VAL A C 1
ATOM 996 O O . VAL A 1 126 ? 5.431 4.777 -16.588 1.00 92.19 126 VAL A O 1
ATOM 999 N N . ARG A 1 127 ? 5.880 3.014 -15.275 1.00 91.50 127 ARG A N 1
ATOM 1000 C CA . ARG A 1 127 ? 5.224 3.566 -14.083 1.00 91.50 127 ARG A CA 1
ATOM 1001 C C . ARG A 1 127 ? 5.832 4.907 -13.668 1.00 91.50 127 ARG A C 1
ATOM 1003 O O . ARG A 1 127 ? 5.084 5.850 -13.413 1.00 91.50 127 ARG A O 1
ATOM 1010 N N . MET A 1 128 ? 7.159 5.005 -13.601 1.00 90.44 128 MET A N 1
ATOM 1011 C CA . MET A 1 128 ? 7.844 6.243 -13.212 1.00 90.44 128 MET A CA 1
ATOM 1012 C C . MET A 1 128 ? 7.615 7.362 -14.229 1.00 90.44 128 MET A C 1
ATOM 1014 O O . MET A 1 128 ? 7.366 8.501 -13.834 1.00 90.44 128 MET A O 1
ATOM 1018 N N . SER A 1 129 ? 7.620 7.041 -15.525 1.00 91.56 129 SER A N 1
ATOM 1019 C CA . SER A 1 129 ? 7.286 7.992 -16.590 1.00 91.56 129 SER A CA 1
ATOM 1020 C C . SER A 1 129 ? 5.862 8.540 -16.439 1.00 91.56 129 SER A C 1
ATOM 1022 O O . SER A 1 129 ? 5.666 9.754 -16.512 1.00 91.56 129 SER A O 1
ATOM 1024 N N . LEU A 1 130 ? 4.885 7.677 -16.142 1.00 90.00 130 LEU A N 1
ATOM 1025 C CA . LEU A 1 130 ? 3.501 8.089 -15.888 1.00 90.00 130 LEU A CA 1
ATOM 1026 C C . LEU A 1 130 ? 3.375 8.955 -14.629 1.00 90.00 130 LEU A C 1
ATOM 1028 O O . LEU A 1 130 ? 2.689 9.974 -14.664 1.00 90.00 130 LEU A O 1
ATOM 1032 N N . CYS A 1 131 ? 4.047 8.590 -13.532 1.00 88.50 131 CYS A N 1
ATOM 1033 C CA . CYS A 1 131 ? 4.035 9.389 -12.301 1.00 88.50 131 CYS A CA 1
ATOM 1034 C C . CYS A 1 131 ? 4.618 10.784 -12.549 1.00 88.50 131 CYS A C 1
ATOM 1036 O O . CYS A 1 131 ? 4.009 11.783 -12.173 1.00 88.50 131 CYS A O 1
ATOM 1038 N N . LYS A 1 132 ? 5.742 10.865 -13.266 1.00 88.56 132 LYS A N 1
ATOM 1039 C CA . LYS A 1 132 ? 6.352 12.138 -13.646 1.00 88.56 132 LYS A CA 1
ATOM 1040 C C . LYS A 1 132 ? 5.404 13.015 -14.462 1.00 88.56 132 LYS A C 1
ATOM 1042 O O . LYS A 1 132 ? 5.143 14.144 -14.064 1.00 88.56 132 LYS A O 1
ATOM 1047 N N . ALA A 1 133 ? 4.825 12.472 -15.531 1.00 89.44 133 ALA A N 1
ATOM 1048 C CA . ALA A 1 133 ? 3.947 13.230 -16.419 1.00 89.44 133 ALA A CA 1
ATOM 1049 C C . ALA A 1 133 ? 2.617 13.660 -15.768 1.00 89.44 133 ALA A C 1
ATOM 1051 O O . ALA A 1 133 ? 2.054 14.684 -16.143 1.00 89.44 133 ALA A O 1
ATOM 1052 N N . LEU A 1 134 ? 2.075 12.869 -14.833 1.00 85.75 134 LEU A N 1
ATOM 1053 C CA . LEU A 1 134 ? 0.725 13.082 -14.293 1.00 85.75 134 LEU A CA 1
ATOM 1054 C C . LEU A 1 134 ? 0.693 13.669 -12.879 1.00 85.75 134 LEU A C 1
ATOM 1056 O O . LEU A 1 134 ? -0.368 14.140 -12.452 1.00 85.75 134 LEU A O 1
ATOM 1060 N N . VAL A 1 135 ? 1.800 13.607 -12.139 1.00 83.50 135 VAL A N 1
ATOM 1061 C CA . VAL A 1 135 ? 1.860 13.992 -10.721 1.00 83.50 135 VAL A CA 1
ATOM 1062 C C . VAL A 1 135 ? 2.917 15.063 -10.469 1.00 83.50 135 VAL A C 1
ATOM 1064 O O . VAL A 1 135 ? 2.591 16.041 -9.806 1.00 83.50 135 VAL A O 1
ATOM 1067 N N . TYR A 1 136 ? 4.139 14.906 -10.989 1.00 78.25 136 TYR A N 1
ATOM 1068 C CA . TYR A 1 136 ? 5.269 15.765 -10.601 1.00 78.25 136 TYR A CA 1
ATOM 1069 C C . TYR A 1 136 ? 5.491 16.975 -11.517 1.00 78.25 136 TYR A C 1
ATOM 1071 O O . TYR A 1 136 ? 5.792 18.051 -11.015 1.00 78.25 136 TYR A O 1
ATOM 1079 N N . ASP A 1 137 ? 5.311 16.828 -12.832 1.00 79.88 137 ASP A N 1
ATOM 1080 C CA . ASP A 1 137 ? 5.557 17.902 -13.813 1.00 79.88 137 ASP A CA 1
ATOM 1081 C C . ASP A 1 137 ? 4.293 18.754 -14.092 1.00 79.88 137 ASP A C 1
ATOM 1083 O O . ASP A 1 137 ? 4.099 19.244 -15.207 1.00 79.88 137 ASP A O 1
ATOM 1087 N N . LYS A 1 138 ? 3.397 18.884 -13.104 1.00 59.75 138 LYS A N 1
ATOM 1088 C CA . LYS A 1 138 ? 2.152 19.667 -13.207 1.00 59.75 138 LYS A CA 1
ATOM 1089 C C . LYS A 1 138 ? 2.335 21.144 -12.883 1.00 59.75 138 LYS A C 1
ATOM 1091 O O . LYS A 1 138 ? 3.098 21.456 -11.945 1.00 59.75 138 LYS A O 1
#

InterPro domains:
  IPR059278 Domain of unknown function DUF8234 [PF26695] (1-127)

Secondary structure (DSSP, 8-state):
---GGGGHHHHHHHHHHSEEEBTTS-EEE-SSTTS---S---SHHHHHHHHHHHHHH-EE-BTT-SSSS-EEGGGGSPP--TTT-TTS-HHHHHTHHHHHHHHHHHHHHHHHHHHHHH-TTTHHHHHHHHHIIIII--

Sequence (138 aa):
DRSIAAKRFPSMRDRITNAINLKDGSSRCRPAAISAYEGAMPTMETWWIAWKKFMFHEHLEVLDSSETGPSLVCNLLSPLLRSKYPAVTIEEEEISVPLQILCLAILDAIFLFILFTAGPTTWQDVRMSLCKALVYDK

Radius of gyration: 16.15 Å; chains: 1; bounding box: 36×35×36 Å

Organism: NCBI:txid2898